Protein AF-A0A7G4RL30-F1 (afdb_monomer_lite)

Foldseek 3Di:
DDPDDDPPDPDDDDDDDDDDPVVVVVLVVVCVVVVNPDSVVVVVVVVVVCCVPPPVNVVVVVVVVVVVD

pLDDT: mean 86.03, std 13.95, range [43.25, 97.56]

Secondary structure (DSSP, 8-state):
--SS----------------HHHHHHHHHHHHHHT---HHHHHHHHHHHHHHH-HHHHHHHHHHHHTT-

Radius of gyration: 17.61 Å; chains: 1; bounding box: 28×54×36 Å

Sequence (69 aa):
MALISARKAPETEKIKIEISKDIYSEIKEYCLWAGIDNISHFFEESSTMIFSKDKEWKQYRKEKKLTLA

Structure (mmCIF, N/CA/C/O backbone):
data_AF-A0A7G4RL30-F1
#
_entry.id   AF-A0A7G4RL30-F1
#
loop_
_atom_site.group_PDB
_atom_site.id
_atom_site.type_symbol
_atom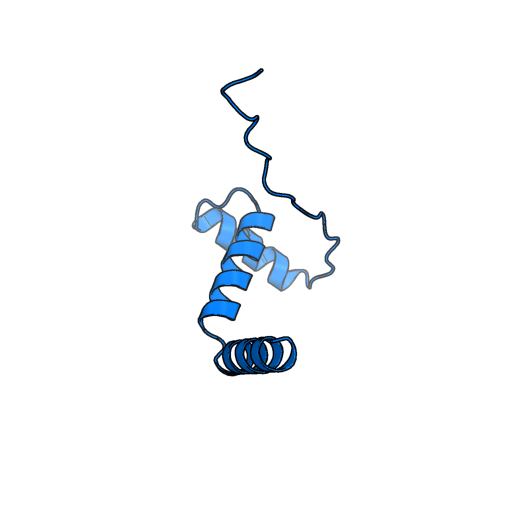_site.label_atom_id
_atom_site.label_alt_id
_atom_site.label_comp_id
_atom_site.label_asym_id
_atom_site.label_entity_id
_atom_site.label_seq_id
_atom_site.pdbx_PDB_ins_code
_atom_site.Cartn_x
_atom_site.Cartn_y
_atom_site.Cartn_z
_atom_site.occupancy
_atom_site.B_iso_or_equiv
_atom_site.auth_seq_id
_atom_site.auth_comp_id
_atom_site.auth_asym_id
_atom_site.auth_atom_id
_atom_site.pdbx_PDB_model_num
ATOM 1 N N . MET A 1 1 ? 8.688 40.219 -8.116 1.00 43.25 1 MET A N 1
ATOM 2 C CA . MET A 1 1 ? 7.606 39.461 -7.450 1.00 43.25 1 MET A CA 1
ATOM 3 C C . MET A 1 1 ? 7.097 38.445 -8.461 1.00 43.25 1 MET A C 1
ATOM 5 O O . MET A 1 1 ? 6.618 38.858 -9.509 1.00 43.25 1 MET A O 1
ATOM 9 N N . ALA A 1 2 ? 7.343 37.150 -8.254 1.00 51.66 2 ALA A N 1
ATOM 10 C CA . ALA A 1 2 ? 6.955 36.132 -9.232 1.00 51.66 2 ALA A CA 1
ATOM 11 C C . ALA A 1 2 ? 5.449 35.851 -9.120 1.00 51.66 2 ALA A C 1
ATOM 13 O O . ALA A 1 2 ? 4.963 35.540 -8.038 1.00 51.66 2 ALA A O 1
ATOM 14 N N . LEU A 1 3 ? 4.726 35.970 -10.236 1.00 60.03 3 LEU A N 1
ATOM 15 C CA . LEU A 1 3 ? 3.284 35.692 -10.323 1.00 60.03 3 LEU A CA 1
ATOM 16 C C . LEU A 1 3 ? 2.975 34.189 -10.409 1.00 60.03 3 LEU A C 1
ATOM 18 O O . LEU A 1 3 ? 1.831 33.779 -10.247 1.00 60.03 3 LEU A O 1
ATOM 22 N N . ILE A 1 4 ? 3.999 33.371 -10.654 1.00 54.88 4 ILE A N 1
ATOM 23 C CA . ILE A 1 4 ? 3.906 31.916 -10.710 1.00 54.88 4 ILE A CA 1
ATOM 24 C C . ILE A 1 4 ? 4.717 31.372 -9.540 1.00 54.88 4 ILE A C 1
ATOM 26 O O . ILE A 1 4 ? 5.945 31.463 -9.517 1.00 54.88 4 ILE A O 1
ATOM 30 N N . SER A 1 5 ? 4.019 30.835 -8.545 1.00 65.69 5 SER A N 1
ATOM 31 C CA . SER A 1 5 ? 4.631 30.061 -7.469 1.00 65.69 5 SER A CA 1
ATOM 32 C C . SER A 1 5 ? 5.078 28.722 -8.053 1.00 65.69 5 SER A C 1
ATOM 34 O O . SER A 1 5 ? 4.298 28.067 -8.750 1.00 65.69 5 SER A O 1
ATOM 36 N N . ALA A 1 6 ? 6.310 28.288 -7.779 1.00 67.38 6 ALA A N 1
ATOM 37 C CA . ALA A 1 6 ? 6.702 26.914 -8.075 1.00 67.38 6 ALA A CA 1
ATOM 38 C C . ALA A 1 6 ? 5.681 25.975 -7.410 1.00 67.38 6 ALA A C 1
ATOM 40 O O . ALA A 1 6 ? 5.439 26.089 -6.205 1.00 67.38 6 ALA A O 1
ATOM 41 N N . ARG A 1 7 ? 5.036 25.091 -8.187 1.00 62.97 7 ARG A N 1
ATOM 42 C CA . ARG A 1 7 ? 4.160 24.059 -7.619 1.00 62.97 7 ARG A CA 1
ATOM 43 C C . ARG A 1 7 ? 5.035 23.213 -6.704 1.00 62.97 7 ARG A C 1
ATOM 45 O O . ARG A 1 7 ? 5.917 22.510 -7.189 1.00 62.97 7 ARG A O 1
ATOM 52 N N . LYS A 1 8 ? 4.839 23.337 -5.389 1.00 65.12 8 LYS A N 1
ATOM 53 C CA . LYS A 1 8 ? 5.501 22.476 -4.409 1.00 65.12 8 LYS A CA 1
ATOM 54 C C . LYS A 1 8 ? 5.140 21.043 -4.790 1.00 65.12 8 LYS A C 1
ATOM 56 O O . LYS A 1 8 ? 3.957 20.704 -4.809 1.00 65.12 8 LYS A O 1
ATOM 61 N N . ALA A 1 9 ? 6.138 20.250 -5.172 1.00 64.62 9 ALA A N 1
ATOM 62 C CA . ALA A 1 9 ? 5.934 18.822 -5.338 1.00 64.62 9 ALA A CA 1
ATOM 63 C C . ALA A 1 9 ? 5.376 18.271 -4.012 1.00 64.62 9 ALA A C 1
ATOM 65 O O . ALA A 1 9 ? 5.778 18.768 -2.952 1.00 64.62 9 ALA A O 1
ATOM 66 N N . PRO A 1 10 ? 4.423 17.324 -4.054 1.00 70.94 10 PRO A N 1
ATOM 67 C CA . PRO A 1 10 ? 3.910 16.709 -2.841 1.00 70.94 10 PRO A CA 1
ATOM 68 C C . PRO A 1 10 ? 5.075 16.133 -2.030 1.00 70.94 10 PRO A C 1
ATOM 70 O O . PRO A 1 10 ? 6.008 15.552 -2.584 1.00 70.94 10 PRO A O 1
ATOM 73 N N . GLU A 1 11 ? 5.046 16.367 -0.722 1.00 82.00 11 GLU A N 1
ATOM 74 C CA . GLU A 1 11 ? 6.072 15.883 0.195 1.00 82.00 11 GLU A CA 1
ATOM 75 C C . GLU A 1 11 ? 5.910 14.365 0.330 1.00 82.00 11 GLU A C 1
ATOM 77 O O . GLU A 1 11 ? 4.914 13.887 0.867 1.00 82.00 11 GLU A O 1
ATOM 82 N N . THR A 1 12 ? 6.846 13.606 -0.240 1.00 82.69 12 THR A N 1
ATOM 83 C CA . THR A 1 12 ? 6.844 12.138 -0.190 1.00 82.69 12 THR A CA 1
ATOM 84 C C . THR A 1 12 ? 7.886 11.645 0.800 1.00 82.69 12 THR A C 1
ATOM 86 O O . THR A 1 12 ? 9.048 12.054 0.725 1.00 82.69 12 THR A O 1
ATOM 89 N N . GLU A 1 13 ? 7.515 10.699 1.656 1.00 85.75 13 GLU A N 1
ATOM 90 C CA . GLU A 1 13 ? 8.440 10.039 2.577 1.00 85.75 13 GLU A CA 1
ATOM 91 C C . GLU A 1 13 ? 8.886 8.676 2.029 1.00 85.75 13 GLU A C 1
ATOM 93 O O . GLU A 1 13 ? 8.089 7.900 1.501 1.00 85.75 13 GLU A O 1
ATOM 98 N N . LYS A 1 14 ? 10.183 8.363 2.153 1.00 88.19 14 LYS A N 1
ATOM 99 C CA . LYS A 1 14 ? 10.713 7.037 1.807 1.00 88.19 14 LYS A CA 1
ATOM 100 C C . LYS A 1 14 ? 10.611 6.118 3.016 1.00 88.19 14 LYS A C 1
ATOM 102 O O . LYS A 1 14 ? 11.212 6.396 4.049 1.00 88.19 14 LYS A O 1
ATOM 107 N N . ILE A 1 15 ? 9.931 4.990 2.847 1.00 86.19 15 ILE A N 1
ATOM 108 C CA . ILE A 1 15 ? 9.795 3.962 3.880 1.00 86.19 15 ILE A CA 1
ATOM 109 C C . ILE A 1 15 ? 10.573 2.700 3.501 1.00 86.19 15 ILE A C 1
ATOM 111 O O . ILE A 1 15 ? 10.636 2.315 2.333 1.00 86.19 15 ILE A O 1
ATOM 115 N N . LYS A 1 16 ? 11.179 2.049 4.498 1.00 91.44 16 LYS A N 1
ATOM 116 C CA . LYS A 1 16 ? 11.760 0.708 4.364 1.00 91.44 16 LYS A CA 1
ATOM 117 C C . LYS A 1 16 ? 10.746 -0.292 4.915 1.00 91.44 16 LYS A C 1
ATOM 119 O O . LYS A 1 16 ? 10.324 -0.146 6.057 1.00 91.44 16 LYS A O 1
ATOM 124 N N . ILE A 1 17 ? 10.354 -1.274 4.107 1.00 88.25 17 ILE A N 1
ATOM 125 C CA . ILE A 1 17 ? 9.311 -2.249 4.451 1.00 88.25 17 ILE A CA 1
ATOM 126 C C . ILE A 1 17 ? 9.919 -3.649 4.465 1.00 88.25 17 ILE A C 1
ATOM 128 O O . ILE A 1 17 ? 10.669 -4.010 3.557 1.00 88.25 17 ILE A O 1
ATOM 132 N N . GLU A 1 18 ? 9.556 -4.436 5.472 1.00 94.19 18 GLU A N 1
ATOM 133 C CA . GLU A 1 18 ? 9.754 -5.883 5.497 1.00 94.19 18 GLU A CA 1
ATOM 134 C C . GLU A 1 18 ? 8.389 -6.559 5.338 1.00 94.19 18 GLU A C 1
ATOM 136 O O . GLU A 1 18 ? 7.439 -6.241 6.051 1.00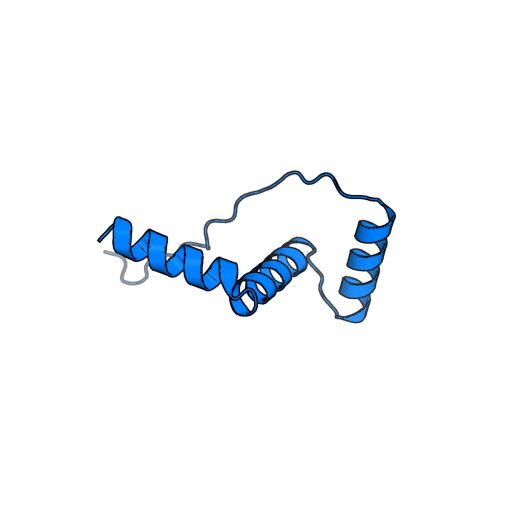 94.19 18 GLU A O 1
ATOM 141 N N . ILE A 1 19 ? 8.276 -7.455 4.361 1.00 93.69 19 ILE A N 1
ATOM 142 C CA . ILE A 1 19 ? 7.036 -8.146 4.000 1.00 93.69 19 ILE A CA 1
ATOM 143 C C . ILE A 1 19 ? 7.368 -9.577 3.579 1.00 93.69 19 ILE A C 1
ATOM 145 O O . ILE A 1 19 ? 8.485 -9.858 3.133 1.00 93.69 19 ILE A O 1
ATOM 149 N N . SER A 1 20 ? 6.409 -10.492 3.721 1.00 96.88 20 SER A N 1
ATOM 150 C CA . SER A 1 20 ? 6.586 -11.866 3.261 1.00 96.88 20 SER A CA 1
ATOM 151 C C . SER A 1 20 ? 6.814 -11.917 1.749 1.00 96.88 20 SER A C 1
ATOM 153 O O . SER A 1 20 ? 6.265 -11.133 0.968 1.00 96.88 20 SER A O 1
ATOM 155 N N . LYS A 1 21 ? 7.647 -12.872 1.332 1.00 96.56 21 LYS A N 1
ATOM 156 C CA . LYS A 1 21 ? 8.024 -13.044 -0.072 1.00 96.56 21 LYS A CA 1
ATOM 157 C C . LYS A 1 21 ? 6.814 -13.344 -0.957 1.00 96.56 21 LYS A C 1
ATOM 159 O O . LYS A 1 21 ? 6.748 -12.832 -2.073 1.00 96.56 21 LYS A O 1
ATOM 164 N N . ASP A 1 22 ? 5.884 -14.153 -0.464 1.00 97.56 22 ASP A N 1
ATOM 165 C CA . ASP A 1 22 ? 4.698 -14.578 -1.209 1.00 97.56 22 ASP A CA 1
ATOM 166 C C . ASP A 1 22 ? 3.789 -13.385 -1.509 1.00 97.56 22 ASP A C 1
ATOM 168 O O . ASP A 1 22 ? 3.501 -13.110 -2.671 1.00 97.56 22 ASP A O 1
ATOM 172 N N . ILE A 1 23 ? 3.476 -12.581 -0.487 1.00 96.50 23 ILE A N 1
ATOM 173 C CA . ILE A 1 23 ? 2.662 -11.370 -0.650 1.00 96.50 23 ILE A CA 1
ATOM 174 C C . ILE A 1 23 ? 3.361 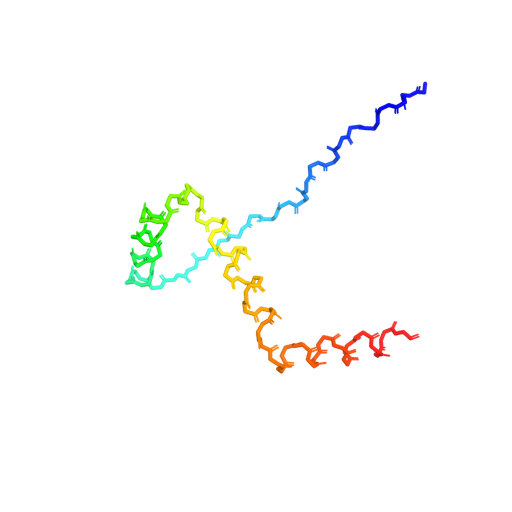-10.371 -1.570 1.00 96.50 23 ILE A C 1
ATOM 176 O O . ILE A 1 23 ? 2.738 -9.789 -2.450 1.00 96.50 23 ILE A O 1
ATOM 180 N N . TYR A 1 24 ? 4.674 -10.183 -1.420 1.00 95.69 24 TYR A N 1
ATOM 181 C CA . TYR A 1 24 ? 5.409 -9.286 -2.309 1.00 95.69 24 TYR A CA 1
ATOM 182 C C . TYR A 1 24 ? 5.403 -9.751 -3.772 1.00 95.69 24 TYR A C 1
ATOM 184 O O . TYR A 1 24 ? 5.400 -8.923 -4.683 1.00 95.69 24 TYR A O 1
ATOM 192 N N . SER A 1 25 ? 5.396 -11.064 -4.006 1.00 96.56 25 SER A N 1
ATOM 193 C CA . SER A 1 25 ? 5.310 -11.633 -5.353 1.00 96.56 25 SER A CA 1
ATOM 194 C C . SER A 1 25 ? 3.926 -11.404 -5.957 1.00 96.56 25 SER A C 1
ATOM 196 O O . SER A 1 25 ? 3.834 -10.961 -7.098 1.00 96.56 25 SER A O 1
ATOM 198 N N . GLU A 1 26 ? 2.869 -11.598 -5.169 1.00 97.06 26 GLU A N 1
ATOM 199 C CA . GLU A 1 26 ? 1.490 -11.322 -5.579 1.00 97.06 26 GLU A CA 1
ATOM 200 C C . GLU A 1 26 ? 1.276 -9.834 -5.895 1.00 97.06 26 GLU A C 1
ATOM 202 O O . GLU A 1 26 ? 0.716 -9.497 -6.936 1.00 97.06 26 GLU A O 1
ATOM 207 N N . ILE A 1 27 ? 1.819 -8.928 -5.071 1.00 95.69 27 ILE A N 1
ATOM 208 C CA . ILE A 1 27 ? 1.787 -7.480 -5.338 1.00 95.69 27 ILE A CA 1
ATOM 209 C C . ILE A 1 27 ? 2.446 -7.162 -6.683 1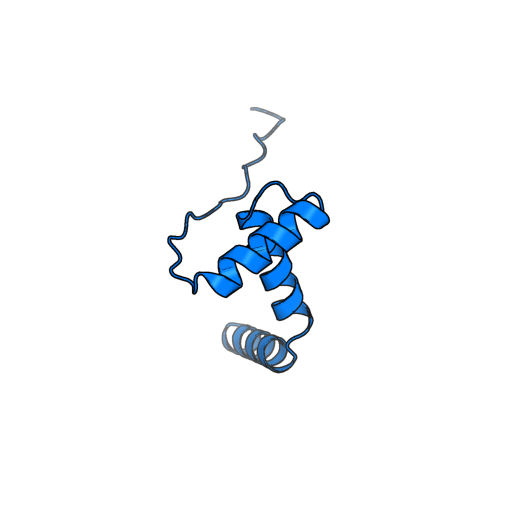.00 95.69 27 ILE A C 1
ATOM 211 O O . ILE A 1 27 ? 1.909 -6.382 -7.465 1.00 95.69 27 ILE A O 1
ATOM 215 N N . LYS A 1 28 ? 3.609 -7.757 -6.978 1.00 94.94 28 LYS A N 1
ATOM 216 C CA . LYS A 1 28 ? 4.294 -7.532 -8.259 1.00 94.94 28 LYS A CA 1
ATOM 217 C C . LYS A 1 28 ? 3.479 -8.021 -9.447 1.00 94.94 28 LYS A C 1
ATOM 219 O O . LYS A 1 28 ? 3.405 -7.311 -10.446 1.00 94.94 28 LYS A O 1
ATOM 224 N N . GLU A 1 29 ? 2.903 -9.213 -9.346 1.00 96.94 29 GLU A N 1
ATOM 225 C CA . GLU A 1 29 ? 2.076 -9.783 -10.407 1.00 96.94 29 GLU A CA 1
ATOM 226 C C . GLU A 1 29 ? 0.831 -8.926 -10.650 1.00 96.94 29 GLU A C 1
ATOM 228 O O . GLU A 1 29 ? 0.539 -8.571 -11.793 1.00 96.94 29 GLU A O 1
ATOM 233 N N . TYR A 1 30 ? 0.171 -8.490 -9.574 1.00 96.69 30 TYR A N 1
ATOM 234 C CA . TYR A 1 30 ? -0.962 -7.575 -9.651 1.00 96.69 30 TYR A CA 1
ATOM 235 C C . TYR A 1 30 ? -0.581 -6.250 -10.316 1.00 96.69 30 TYR A C 1
ATOM 237 O O . TYR A 1 30 ? -1.272 -5.797 -11.226 1.00 96.69 30 TYR A O 1
ATOM 245 N N . CYS A 1 31 ? 0.529 -5.633 -9.898 1.00 95.94 31 CYS A N 1
ATOM 246 C CA . CYS A 1 31 ? 1.014 -4.393 -10.499 1.00 95.94 31 CYS A CA 1
ATOM 247 C C . CYS A 1 31 ? 1.287 -4.561 -11.996 1.00 95.94 31 CYS A C 1
ATOM 249 O O . CYS A 1 31 ? 0.903 -3.701 -12.782 1.00 95.94 31 CYS A O 1
ATOM 251 N N . LEU A 1 32 ? 1.886 -5.682 -12.405 1.00 96.12 32 LEU A N 1
ATOM 252 C CA . LEU A 1 32 ? 2.151 -5.972 -13.812 1.00 96.12 32 LEU A CA 1
ATOM 253 C C . LEU A 1 32 ? 0.856 -6.150 -14.619 1.00 96.12 32 LEU A C 1
ATOM 255 O O . LEU A 1 32 ? 0.732 -5.583 -15.701 1.00 96.12 32 LEU A O 1
ATOM 259 N N . TRP A 1 33 ? -0.121 -6.887 -14.088 1.00 97.19 33 TRP A N 1
ATOM 260 C CA . TRP A 1 33 ? -1.428 -7.072 -14.726 1.00 97.19 33 TRP A CA 1
ATOM 261 C C . TRP A 1 33 ? -2.219 -5.758 -14.840 1.00 97.19 33 TRP A C 1
ATOM 263 O O . TRP A 1 33 ? -2.843 -5.498 -15.868 1.00 97.19 33 TRP A O 1
ATOM 273 N N . ALA A 1 34 ? -2.164 -4.914 -13.808 1.00 95.00 34 ALA A N 1
ATOM 274 C CA . ALA A 1 34 ? -2.882 -3.643 -13.744 1.00 95.00 34 ALA A CA 1
ATOM 275 C C . ALA A 1 34 ? -2.160 -2.475 -14.448 1.00 95.00 34 ALA A C 1
ATOM 277 O O . ALA A 1 34 ? -2.714 -1.377 -14.510 1.00 95.00 34 ALA A O 1
ATOM 278 N N . GLY A 1 35 ? -0.937 -2.676 -14.953 1.00 93.50 35 GLY A N 1
ATOM 279 C CA . GLY A 1 35 ? -0.129 -1.612 -15.562 1.00 93.50 35 GLY A CA 1
ATOM 280 C C . GLY A 1 35 ? 0.359 -0.558 -14.559 1.00 93.50 35 GLY A C 1
ATOM 281 O O . GLY A 1 35 ? 0.456 0.619 -14.894 1.00 93.50 35 GLY A O 1
ATOM 282 N N . ILE A 1 36 ? 0.619 -0.959 -13.312 1.00 92.62 36 ILE A N 1
ATOM 283 C CA . ILE A 1 36 ? 1.156 -0.097 -12.255 1.00 92.62 36 ILE A CA 1
ATOM 284 C C . ILE A 1 36 ? 2.681 -0.224 -12.241 1.00 92.62 36 ILE A C 1
ATOM 286 O O . ILE A 1 36 ? 3.234 -1.219 -11.776 1.00 92.62 36 ILE A O 1
ATOM 290 N N . ASP A 1 37 ? 3.369 0.828 -12.677 1.00 86.44 37 ASP A N 1
ATOM 291 C CA . ASP A 1 37 ? 4.837 0.834 -12.755 1.00 86.44 37 ASP A CA 1
ATOM 292 C C . ASP A 1 37 ? 5.528 1.060 -11.401 1.00 86.44 37 ASP A C 1
ATOM 294 O O . ASP A 1 37 ? 6.721 0.794 -11.241 1.00 86.44 37 ASP A O 1
ATOM 298 N N . ASN A 1 38 ? 4.797 1.572 -10.408 1.00 87.75 38 ASN A N 1
ATOM 299 C CA . ASN A 1 38 ? 5.359 1.967 -9.123 1.00 87.75 38 ASN A CA 1
ATOM 300 C C . ASN A 1 38 ? 4.679 1.242 -7.957 1.00 87.75 38 ASN A C 1
ATOM 302 O O . ASN A 1 38 ? 3.508 1.459 -7.658 1.00 87.75 38 ASN A O 1
ATOM 306 N N . ILE A 1 39 ? 5.451 0.436 -7.230 1.00 90.25 39 ILE A N 1
ATOM 307 C CA . ILE A 1 39 ? 4.982 -0.257 -6.023 1.00 90.25 39 ILE A CA 1
ATOM 308 C C . ILE A 1 39 ? 4.533 0.739 -4.940 1.00 90.25 39 ILE A C 1
ATOM 310 O O . ILE A 1 39 ? 3.585 0.455 -4.212 1.00 90.25 39 ILE A O 1
ATOM 314 N N . SER A 1 40 ? 5.145 1.924 -4.849 1.00 90.62 40 SER A N 1
ATOM 315 C CA . SER A 1 40 ? 4.678 2.967 -3.928 1.00 90.62 40 SER A CA 1
ATOM 316 C C . SER A 1 40 ? 3.243 3.389 -4.244 1.00 90.62 40 SER A C 1
ATOM 318 O O . SER A 1 40 ? 2.436 3.499 -3.328 1.00 90.62 40 SER A O 1
ATOM 320 N N . HIS A 1 41 ? 2.900 3.516 -5.530 1.00 91.00 41 HIS A N 1
ATOM 321 C CA . HIS A 1 41 ? 1.542 3.852 -5.960 1.00 91.00 41 HIS A CA 1
ATOM 322 C C . HIS A 1 41 ? 0.542 2.763 -5.551 1.00 91.00 41 HIS A C 1
ATOM 324 O O . HIS A 1 41 ? -0.541 3.068 -5.062 1.00 91.00 41 HIS A O 1
ATOM 330 N N . PHE A 1 42 ? 0.922 1.485 -5.668 1.00 93.56 42 PHE A N 1
ATOM 331 C CA . PHE A 1 42 ? 0.099 0.382 -5.166 1.00 93.56 42 PHE A CA 1
ATOM 332 C C . PHE A 1 42 ? -0.184 0.513 -3.663 1.00 93.56 42 PHE A C 1
ATOM 334 O O . PHE A 1 42 ? -1.327 0.340 -3.239 1.00 93.56 42 PHE A O 1
ATOM 341 N N . PHE A 1 43 ? 0.827 0.840 -2.851 1.00 93.56 43 PHE A N 1
ATOM 342 C CA . PHE A 1 43 ? 0.643 1.011 -1.409 1.00 93.56 43 PHE A CA 1
ATOM 343 C C . PHE A 1 43 ? -0.210 2.233 -1.058 1.00 93.56 43 PHE A C 1
ATOM 345 O O . PHE A 1 43 ? -1.053 2.135 -0.164 1.00 93.56 43 PHE A O 1
ATOM 352 N N . GLU A 1 44 ? -0.032 3.358 -1.750 1.00 92.00 44 GLU A N 1
ATOM 353 C CA . GLU A 1 44 ? -0.833 4.569 -1.537 1.00 92.00 44 GLU A CA 1
ATOM 354 C C . GLU A 1 44 ? -2.311 4.340 -1.876 1.00 92.00 44 GLU A C 1
ATOM 356 O O . GLU A 1 44 ? -3.187 4.636 -1.056 1.00 92.00 44 GLU A O 1
ATOM 361 N N . GLU A 1 45 ? -2.595 3.737 -3.031 1.00 93.62 45 GLU A N 1
ATOM 362 C CA . GLU A 1 45 ? -3.962 3.433 -3.462 1.00 93.62 45 GLU A CA 1
ATOM 363 C C . GLU A 1 45 ? -4.616 2.388 -2.555 1.00 93.62 45 GLU A C 1
ATOM 365 O O . GLU A 1 45 ? -5.746 2.574 -2.097 1.00 93.62 45 GLU A O 1
ATOM 370 N N . SER A 1 46 ? -3.889 1.320 -2.212 1.00 94.25 46 SER A N 1
ATOM 371 C CA . SER A 1 46 ? -4.382 0.287 -1.291 1.00 94.25 46 SER A CA 1
ATOM 372 C C . SER A 1 46 ? -4.705 0.873 0.083 1.00 94.25 46 SER A C 1
ATOM 374 O O . SER A 1 46 ? -5.772 0.608 0.640 1.00 94.25 46 SER A O 1
ATOM 376 N N . SER A 1 47 ? -3.828 1.729 0.615 1.00 94.06 47 SER A N 1
ATOM 377 C CA . SER A 1 47 ? -4.049 2.408 1.897 1.00 94.06 47 SER A CA 1
ATOM 378 C C . SER A 1 47 ? -5.260 3.336 1.832 1.00 94.06 47 SER A C 1
ATOM 380 O O . SER A 1 47 ? -6.121 3.301 2.711 1.00 94.06 47 SER A O 1
ATOM 382 N N . THR A 1 48 ? -5.381 4.122 0.761 1.00 93.69 48 THR A N 1
ATOM 383 C CA . THR A 1 48 ? -6.526 5.015 0.533 1.00 93.69 48 THR A CA 1
ATOM 384 C C . THR A 1 48 ? -7.833 4.230 0.461 1.00 93.69 48 THR A C 1
ATOM 386 O O . THR A 1 48 ? -8.826 4.609 1.091 1.00 93.69 48 THR A O 1
ATOM 389 N N . MET A 1 49 ? -7.828 3.093 -0.235 1.00 95.00 49 MET A N 1
ATOM 390 C CA . MET A 1 49 ? -8.970 2.190 -0.326 1.00 95.00 49 MET A CA 1
ATOM 391 C C . MET A 1 49 ? -9.371 1.654 1.052 1.00 95.00 49 MET A C 1
ATOM 393 O O . MET A 1 49 ? -10.550 1.742 1.409 1.00 95.00 49 MET A O 1
ATOM 397 N N . ILE A 1 50 ? -8.410 1.188 1.858 1.00 95.62 50 ILE A N 1
ATOM 398 C CA . ILE A 1 50 ? -8.643 0.738 3.240 1.00 95.62 50 ILE A CA 1
ATOM 399 C C . ILE A 1 50 ? -9.240 1.876 4.072 1.00 95.62 50 ILE A C 1
ATOM 401 O O . ILE A 1 50 ? -10.326 1.717 4.629 1.00 95.62 50 ILE A O 1
ATOM 405 N N . PHE A 1 51 ? -8.628 3.064 4.081 1.00 93.50 51 PHE A N 1
ATOM 406 C CA . PHE A 1 51 ? -9.134 4.215 4.840 1.00 93.50 51 PHE A CA 1
ATOM 407 C C . PHE A 1 51 ? -10.541 4.647 4.405 1.00 93.50 51 PHE A C 1
ATOM 409 O O . PHE A 1 51 ? -11.323 5.174 5.204 1.00 93.50 51 PHE A O 1
ATOM 416 N N . SER A 1 52 ? -10.882 4.430 3.134 1.00 93.00 52 SER A N 1
ATOM 417 C CA . SER A 1 52 ? -12.198 4.732 2.579 1.00 93.00 52 SER A CA 1
ATOM 418 C C . SER A 1 52 ? -13.259 3.670 2.885 1.00 93.00 52 SER A C 1
ATOM 420 O O . SER A 1 52 ? -14.446 3.958 2.720 1.00 93.00 52 SER A O 1
ATOM 422 N N . LYS A 1 53 ? -12.893 2.470 3.341 1.00 94.25 53 LYS A N 1
ATOM 423 C CA . LYS A 1 53 ? -13.841 1.366 3.576 1.00 94.25 53 LYS A CA 1
ATOM 424 C C . LYS A 1 53 ? -13.924 0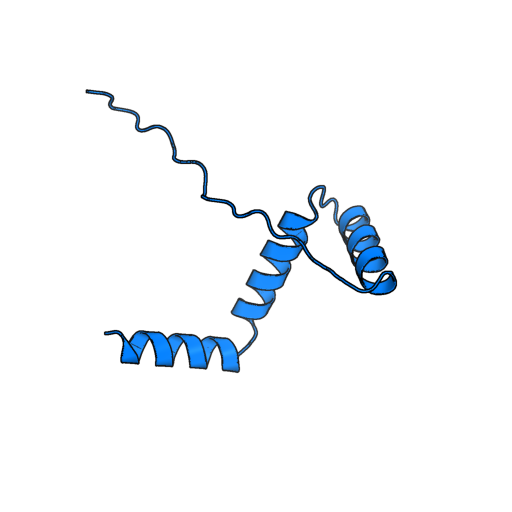.935 5.032 1.00 94.25 53 LYS A C 1
ATOM 426 O O . LYS A 1 53 ? -15.006 0.547 5.468 1.00 94.25 53 LYS A O 1
ATOM 431 N N . ASP A 1 54 ? -12.836 1.064 5.775 1.00 95.38 54 ASP A N 1
ATOM 432 C CA . ASP A 1 54 ? -12.779 0.728 7.188 1.00 95.38 54 ASP A CA 1
ATOM 433 C C . ASP A 1 54 ? -13.650 1.699 8.005 1.00 95.38 54 ASP A C 1
ATOM 435 O O . ASP A 1 54 ? -13.393 2.905 8.104 1.00 95.38 54 ASP A O 1
ATOM 439 N N . LYS A 1 55 ? -14.752 1.166 8.542 1.00 95.00 55 LYS A N 1
ATOM 440 C CA . LYS A 1 55 ? -15.729 1.937 9.318 1.00 95.00 55 LYS A CA 1
ATOM 441 C C . LYS A 1 55 ? -15.161 2.347 10.673 1.00 95.00 55 LYS A C 1
ATOM 443 O O . LYS A 1 55 ? -15.402 3.479 11.091 1.00 95.00 55 LYS A O 1
ATOM 448 N N . GLU A 1 56 ? -14.408 1.462 11.315 1.00 95.94 56 GLU A N 1
ATOM 449 C CA . GLU A 1 56 ? -13.808 1.690 12.628 1.00 95.94 56 GLU A CA 1
ATOM 450 C C . GLU A 1 56 ? -12.721 2.757 12.522 1.00 95.94 56 GLU A C 1
ATOM 452 O O . GLU A 1 56 ? -12.736 3.733 13.269 1.00 95.94 56 GLU A O 1
ATOM 457 N N . TRP A 1 57 ? -11.865 2.677 11.499 1.00 93.81 57 TRP A N 1
ATOM 458 C CA . TRP A 1 57 ? -10.877 3.715 11.206 1.00 93.81 57 TRP A CA 1
ATOM 459 C C . TRP A 1 57 ? -11.520 5.082 10.955 1.00 93.81 57 TRP A C 1
ATOM 461 O O . TRP A 1 57 ? -11.071 6.112 11.470 1.00 93.81 57 TRP A O 1
ATOM 471 N N . LYS A 1 58 ? -12.600 5.119 10.167 1.00 93.69 58 LYS A N 1
ATOM 472 C CA . LYS A 1 58 ? -13.343 6.360 9.919 1.00 93.69 58 LYS A CA 1
ATOM 473 C C . LYS A 1 58 ? -13.946 6.933 11.193 1.00 93.69 58 LYS A C 1
ATOM 475 O O . LYS A 1 58 ? -13.931 8.155 11.349 1.00 93.69 58 LYS A O 1
ATOM 480 N N . GLN A 1 59 ? -14.494 6.087 12.061 1.00 94.00 59 GLN A N 1
ATOM 481 C CA . GLN A 1 59 ? -15.038 6.506 13.347 1.00 94.00 59 GLN A CA 1
ATOM 482 C C . GLN A 1 59 ? -13.929 7.058 14.248 1.00 94.00 59 GLN A C 1
ATOM 484 O O . GLN A 1 59 ? -14.017 8.216 14.654 1.00 94.00 59 GLN A O 1
ATOM 489 N N . TYR A 1 60 ? -12.837 6.311 14.418 1.00 94.06 60 TYR A N 1
ATOM 490 C CA . TYR A 1 60 ? -11.657 6.738 15.168 1.00 94.06 60 TYR A CA 1
ATOM 491 C C . TYR A 1 60 ? -11.138 8.104 14.697 1.00 94.06 60 TYR A C 1
ATOM 493 O O . TYR A 1 60 ? -10.889 9.011 15.492 1.00 94.06 60 TYR A O 1
ATOM 501 N N . ARG A 1 61 ? -11.027 8.311 13.377 1.00 91.81 61 ARG A N 1
ATOM 502 C CA . ARG A 1 61 ? -10.608 9.603 12.813 1.00 91.81 61 ARG A CA 1
ATOM 503 C C . ARG A 1 61 ? -11.568 10.746 13.141 1.00 91.81 61 ARG A C 1
ATOM 505 O O . ARG A 1 61 ? -11.107 11.879 13.279 1.00 91.81 61 ARG A O 1
ATOM 512 N N . LYS A 1 62 ? -12.880 10.495 13.182 1.00 89.50 62 LYS A N 1
ATOM 513 C CA . LYS A 1 62 ? -13.875 11.516 13.544 1.00 89.50 62 LYS A CA 1
ATOM 514 C C . LYS A 1 62 ? -13.746 11.886 15.016 1.00 89.50 62 LYS A C 1
ATOM 516 O O . LYS A 1 62 ? -13.649 13.069 15.319 1.00 89.50 62 LYS A O 1
ATOM 521 N N . GLU A 1 63 ? -13.674 10.891 15.892 1.00 90.06 63 GLU A N 1
ATOM 522 C CA . GLU A 1 63 ? -13.519 11.076 17.339 1.00 90.06 63 GLU A CA 1
ATOM 523 C C . GLU A 1 63 ? -12.224 11.831 17.659 1.00 90.06 63 GLU A C 1
ATOM 525 O O . GLU A 1 63 ? -12.263 12.845 18.349 1.00 90.06 63 GLU A O 1
ATOM 530 N N . LYS A 1 64 ? -11.100 11.446 17.039 1.00 86.00 64 LYS A N 1
ATOM 531 C CA . LYS A 1 64 ? -9.816 12.148 17.189 1.00 86.00 64 LYS A CA 1
ATOM 532 C C . LYS A 1 64 ? -9.883 13.616 16.752 1.00 86.00 64 LYS A C 1
ATOM 534 O O . LYS A 1 64 ? -9.269 14.472 17.381 1.00 86.00 64 LYS A O 1
ATOM 539 N N . LYS A 1 65 ? -10.605 13.928 15.67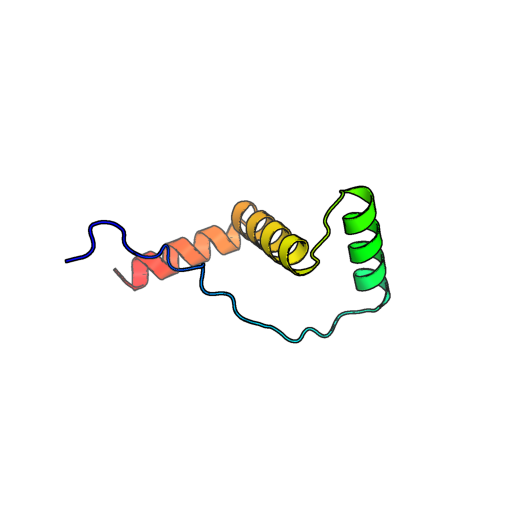0 1.00 78.12 65 LYS A N 1
ATOM 540 C CA . LYS A 1 65 ? -10.789 15.319 15.217 1.00 78.12 65 LYS A CA 1
ATOM 541 C C . LYS A 1 65 ? -11.653 16.133 16.179 1.00 78.12 65 LYS A C 1
ATOM 543 O O . LYS A 1 65 ? -11.353 17.298 16.384 1.00 78.12 65 LYS A O 1
ATOM 548 N N . LEU A 1 66 ? -12.686 15.523 16.758 1.00 66.88 66 LEU A N 1
ATOM 549 C CA . LEU A 1 66 ? -13.557 16.140 17.764 1.00 66.88 66 LEU A CA 1
ATOM 550 C C . LEU A 1 66 ? -12.829 16.420 19.084 1.00 66.88 66 LEU A C 1
ATOM 552 O O . LEU A 1 66 ? -13.136 17.404 19.732 1.00 66.88 66 LEU A O 1
ATOM 556 N N . THR A 1 67 ? -11.853 15.595 19.471 1.00 59.50 67 THR A N 1
ATOM 557 C CA . THR A 1 67 ? -11.046 15.816 20.688 1.00 59.50 67 THR A CA 1
ATOM 558 C C . THR A 1 67 ? -9.952 16.879 20.542 1.00 59.50 67 THR A C 1
ATOM 560 O O . THR A 1 67 ? -9.343 17.265 21.533 1.00 59.50 67 THR A O 1
ATOM 563 N N . LEU A 1 68 ? -9.655 17.306 19.312 1.00 58.50 68 LEU A N 1
ATOM 564 C CA . LEU A 1 68 ? -8.629 18.305 18.979 1.00 58.50 68 LEU A CA 1
ATOM 565 C C . LEU A 1 68 ? -9.231 19.653 18.536 1.00 58.50 68 LEU A C 1
ATOM 567 O O . LEU A 1 68 ? -8.471 20.561 18.200 1.00 58.50 68 LEU A O 1
ATOM 571 N N . ALA A 1 69 ? -10.561 19.756 18.499 1.00 51.59 69 ALA A N 1
ATOM 572 C CA . ALA A 1 69 ? -11.329 20.955 18.163 1.00 51.59 69 ALA A CA 1
ATOM 573 C C . ALA A 1 69 ? -11.977 21.530 19.427 1.00 51.59 69 ALA A C 1
ATOM 575 O O . ALA A 1 69 ? -12.061 22.774 19.508 1.00 51.59 69 ALA A O 1
#